Protein AF-A0A920L1B6-F1 (afdb_monomer_lite)

Sequence (126 aa):
MEFVWGRYSGLFYSAVGVLLFIAVGVLFGSFWFFFAIGLFLLFLIGLTDYFQKKRAVLGNFPLMGRFRFIFEAIRPELRQYFWEADSDELPYSRNQRAMVYQRSKQILAARLLVQMKINIWKILAG

Foldseek 3Di:
DQQCPAQCNLLVVLVVQLVVLVVCCVVPHPPSVVVSVVSVVLNVQLVVLCVDPPDPQCVRRRPVSVVVVV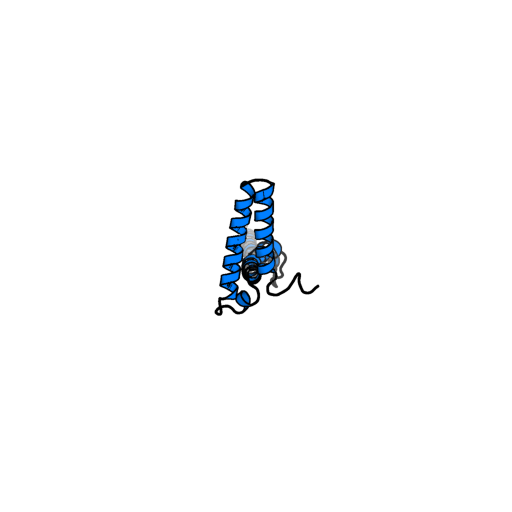CVVVVVVCCVPPVVPQDPDPVDHPVRVVVVVVVVVCPVVVVVVVVVVVVVCVVVVD

pLDDT: mean 77.6, std 11.09, range [50.88, 93.38]

Structure (mmCIF, N/CA/C/O backbone):
data_AF-A0A920L1B6-F1
#
_entry.id   AF-A0A920L1B6-F1
#
loop_
_atom_site.group_PDB
_atom_site.id
_atom_site.type_symbol
_atom_site.label_atom_id
_atom_site.label_alt_id
_atom_site.label_comp_id
_atom_site.label_asym_id
_atom_site.label_entity_id
_atom_site.label_seq_id
_atom_site.pdbx_PDB_ins_code
_atom_site.Cartn_x
_atom_site.Cartn_y
_atom_site.Cartn_z
_atom_site.occupancy
_atom_site.B_iso_or_equiv
_atom_site.auth_seq_id
_atom_site.auth_comp_id
_atom_site.auth_asym_id
_atom_site.auth_atom_id
_atom_site.pdbx_PDB_model_num
ATOM 1 N N . MET A 1 1 ? -18.105 -5.166 -16.611 1.00 50.88 1 MET A N 1
ATOM 2 C CA . MET A 1 1 ? -17.309 -4.209 -15.807 1.00 50.88 1 MET A CA 1
ATOM 3 C C . MET A 1 1 ? -16.888 -4.774 -14.435 1.00 50.88 1 MET A C 1
ATOM 5 O O . MET A 1 1 ? -16.360 -4.030 -13.626 1.00 50.88 1 MET A O 1
ATOM 9 N N . GLU A 1 2 ? -17.022 -6.085 -14.182 1.00 57.84 2 GLU A N 1
ATOM 10 C CA . GLU A 1 2 ? -16.641 -6.747 -12.911 1.00 57.84 2 GLU A CA 1
ATOM 11 C C . GLU A 1 2 ? -15.121 -6.971 -12.757 1.00 57.84 2 GLU A C 1
ATOM 13 O O . GLU A 1 2 ? -14.610 -7.174 -11.660 1.00 57.84 2 GLU A O 1
ATOM 18 N N . PHE A 1 3 ? -14.378 -6.944 -13.870 1.00 56.75 3 PHE A N 1
ATOM 19 C CA . PHE A 1 3 ? -12.954 -7.294 -13.894 1.00 56.75 3 PHE A CA 1
ATOM 20 C C . PHE A 1 3 ? -12.072 -6.260 -13.180 1.00 56.75 3 PHE A C 1
ATOM 22 O O . PHE A 1 3 ? -11.078 -6.614 -12.551 1.00 56.75 3 PHE A O 1
ATOM 29 N N . VAL A 1 4 ? -12.468 -4.983 -13.232 1.00 61.97 4 VAL A N 1
ATOM 30 C CA . VAL A 1 4 ? -11.661 -3.870 -12.712 1.00 61.97 4 VAL A CA 1
ATOM 31 C C . VAL A 1 4 ? -11.647 -3.842 -11.177 1.00 61.97 4 VAL A C 1
ATOM 33 O O . VAL A 1 4 ? -10.641 -3.461 -10.581 1.00 61.97 4 VAL A O 1
ATOM 36 N N . TRP A 1 5 ? -12.734 -4.303 -10.549 1.00 60.41 5 TRP A N 1
ATOM 37 C CA . TRP A 1 5 ? -12.980 -4.255 -9.102 1.00 60.41 5 TRP A CA 1
ATOM 38 C C . TRP A 1 5 ? -13.265 -5.642 -8.496 1.00 60.41 5 TRP A C 1
ATOM 40 O O . TRP A 1 5 ? -13.984 -5.778 -7.509 1.00 60.41 5 TRP A O 1
ATOM 50 N N . GLY A 1 6 ? -12.699 -6.702 -9.077 1.00 70.88 6 GLY A N 1
ATOM 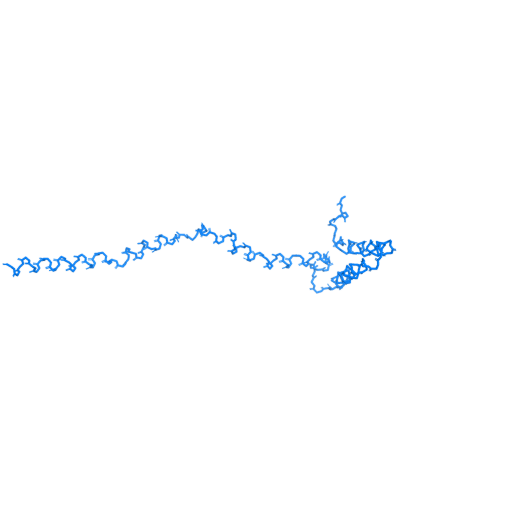51 C CA . GLY A 1 6 ? -12.809 -8.055 -8.529 1.00 70.88 6 GLY A CA 1
ATOM 52 C C . GLY A 1 6 ? -11.970 -8.269 -7.259 1.00 70.88 6 GLY A C 1
ATOM 53 O O . GLY A 1 6 ? -10.971 -7.585 -7.031 1.00 70.88 6 GLY A O 1
ATOM 54 N N . ARG A 1 7 ? -12.318 -9.290 -6.460 1.00 70.94 7 ARG A N 1
ATOM 55 C CA . ARG A 1 7 ? -11.576 -9.745 -5.254 1.00 70.94 7 ARG A CA 1
ATOM 56 C C . ARG A 1 7 ? -10.068 -9.905 -5.486 1.00 70.94 7 ARG A C 1
ATOM 58 O O . ARG A 1 7 ? -9.267 -9.566 -4.623 1.00 70.94 7 ARG A O 1
ATOM 65 N N . TYR A 1 8 ? -9.692 -10.379 -6.674 1.00 77.81 8 TYR A N 1
ATOM 66 C CA . TYR A 1 8 ? -8.306 -10.658 -7.072 1.00 77.81 8 TYR A CA 1
ATOM 67 C C . TYR A 1 8 ? -7.673 -9.558 -7.931 1.00 77.81 8 TYR A C 1
ATOM 69 O O . TYR A 1 8 ? -6.574 -9.742 -8.449 1.00 77.81 8 TYR A O 1
ATOM 77 N N . SER A 1 9 ? -8.342 -8.413 -8.080 1.00 81.25 9 SER A N 1
ATOM 78 C CA . SER A 1 9 ? -7.887 -7.322 -8.948 1.00 81.25 9 SER A CA 1
ATOM 79 C C . SER A 1 9 ? -6.493 -6.813 -8.556 1.00 81.25 9 SER A C 1
ATOM 81 O O . SER A 1 9 ? -5.635 -6.677 -9.418 1.00 81.25 9 SER A O 1
ATOM 83 N N . GLY A 1 10 ? -6.202 -6.644 -7.259 1.00 80.19 10 GLY A N 1
ATOM 84 C CA . GLY A 1 10 ? -4.880 -6.207 -6.777 1.00 80.19 10 GLY A CA 1
ATOM 85 C C . GLY A 1 10 ? -3.728 -7.166 -7.119 1.00 80.19 10 GLY A C 1
ATOM 86 O O . GLY A 1 10 ? -2.640 -6.730 -7.502 1.00 80.19 10 GLY A O 1
ATOM 87 N N . LEU A 1 11 ? -3.969 -8.477 -7.043 1.00 83.75 11 LEU A N 1
ATOM 88 C CA . LEU A 1 11 ? -3.006 -9.491 -7.487 1.00 83.75 11 LEU A CA 1
ATOM 89 C C . LEU A 1 11 ? -2.822 -9.476 -9.004 1.00 83.75 11 LEU A C 1
ATOM 91 O O . LEU A 1 11 ? -1.701 -9.570 -9.496 1.00 83.75 11 LEU A O 1
ATOM 95 N N . PHE A 1 12 ? -3.917 -9.316 -9.743 1.00 85.19 12 PHE A N 1
ATOM 96 C CA . PHE A 1 12 ? -3.873 -9.243 -11.195 1.00 85.19 12 PHE A CA 1
ATOM 97 C C . PHE A 1 12 ? -3.083 -8.015 -11.674 1.00 85.19 12 PHE A C 1
ATOM 99 O O . PHE A 1 12 ? -2.175 -8.150 -12.491 1.00 85.19 12 PHE A O 1
ATOM 106 N N . TYR A 1 13 ? -3.347 -6.830 -11.116 1.00 88.19 13 TYR A N 1
ATOM 107 C CA . TYR A 1 13 ? -2.636 -5.602 -11.484 1.00 88.19 13 TYR A CA 1
ATOM 108 C C . TYR A 1 13 ? -1.154 -5.632 -11.121 1.00 88.19 13 TYR A C 1
ATOM 110 O O . TYR A 1 13 ? -0.338 -5.143 -11.897 1.00 88.19 13 TYR A O 1
ATOM 118 N N . SER A 1 14 ? -0.785 -6.215 -9.976 1.00 87.75 14 SER A N 1
ATOM 119 C CA . SER A 1 14 ? 0.633 -6.352 -9.618 1.00 87.75 14 SER A CA 1
ATOM 120 C C . SER A 1 14 ? 1.366 -7.307 -10.565 1.00 87.75 14 SER A C 1
ATOM 122 O O . SER A 1 14 ? 2.447 -6.959 -11.031 1.00 87.75 14 SER A O 1
ATOM 124 N N . ALA A 1 15 ? 0.763 -8.438 -10.951 1.00 88.50 15 ALA A N 1
ATOM 125 C CA . ALA A 1 15 ? 1.338 -9.345 -11.950 1.00 88.50 15 ALA A CA 1
ATOM 126 C C . ALA A 1 15 ? 1.501 -8.683 -13.330 1.00 88.50 15 ALA A C 1
ATOM 128 O O . ALA A 1 15 ? 2.567 -8.762 -13.941 1.00 88.50 15 ALA A O 1
ATOM 129 N N . VAL A 1 16 ? 0.463 -7.986 -13.807 1.00 91.56 16 VAL A N 1
ATOM 130 C CA . VAL A 1 16 ? 0.505 -7.245 -15.078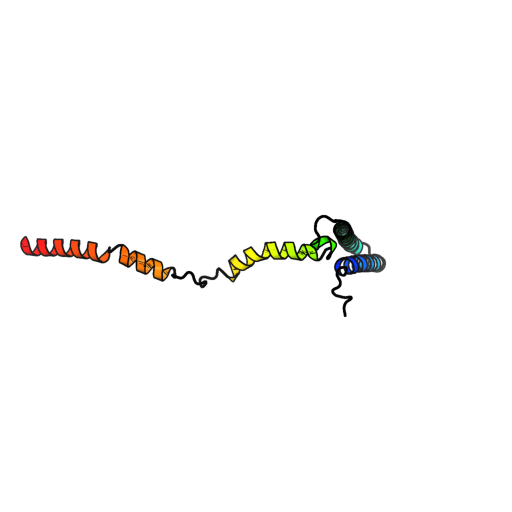 1.00 91.56 16 VAL A CA 1
ATOM 131 C C . VAL A 1 16 ? 1.551 -6.131 -15.029 1.00 91.56 16 VAL A C 1
ATOM 133 O O . VAL A 1 16 ? 2.305 -5.958 -15.983 1.00 91.56 16 VAL A O 1
ATOM 136 N N . GLY A 1 17 ? 1.643 -5.414 -13.907 1.00 91.69 17 GLY A N 1
ATOM 137 C CA . GLY A 1 17 ? 2.652 -4.384 -13.685 1.00 91.69 17 GLY A CA 1
ATOM 138 C C . GLY A 1 17 ? 4.073 -4.938 -13.775 1.00 91.69 17 GLY A C 1
ATOM 139 O O . GLY A 1 17 ? 4.892 -4.374 -14.492 1.00 91.69 17 GLY A O 1
ATOM 140 N N . VAL A 1 18 ? 4.361 -6.074 -13.130 1.00 92.50 18 VAL A N 1
ATOM 141 C CA . VAL A 1 18 ? 5.675 -6.737 -13.233 1.00 92.50 18 VAL A CA 1
ATOM 142 C C . VAL A 1 18 ? 6.025 -7.041 -14.690 1.00 92.50 18 VAL A C 1
ATOM 144 O O . VAL A 1 18 ? 7.111 -6.680 -15.139 1.00 92.50 18 VAL A O 1
ATOM 147 N N . LEU A 1 19 ? 5.105 -7.646 -15.446 1.00 92.56 19 LEU A N 1
ATOM 148 C CA . LEU A 1 19 ? 5.330 -7.969 -16.859 1.00 92.56 19 LEU A CA 1
ATOM 149 C C . LEU A 1 19 ? 5.574 -6.714 -17.708 1.00 92.56 19 LEU A C 1
ATOM 151 O O . LEU A 1 19 ? 6.482 -6.703 -18.538 1.00 92.56 19 LEU A O 1
ATOM 155 N N . LEU A 1 20 ? 4.812 -5.645 -17.464 1.00 93.38 20 LEU A N 1
ATOM 156 C CA . LEU A 1 20 ? 4.989 -4.358 -18.137 1.00 93.38 20 LEU A CA 1
ATOM 157 C C . LEU A 1 20 ? 6.364 -3.751 -17.854 1.00 93.38 20 LEU A C 1
ATOM 159 O O . LEU A 1 20 ? 7.065 -3.377 -18.788 1.00 93.38 20 LEU A O 1
ATOM 163 N N . PHE A 1 21 ? 6.780 -3.677 -16.589 1.00 92.00 21 PHE A N 1
ATOM 164 C CA . PHE A 1 21 ? 8.070 -3.085 -16.227 1.00 92.00 21 PHE A CA 1
ATOM 165 C C . PHE A 1 21 ? 9.263 -3.932 -16.680 1.00 92.00 21 PHE A C 1
ATOM 167 O O . PHE A 1 21 ? 10.301 -3.370 -17.020 1.00 92.00 21 PHE A O 1
ATOM 174 N N . ILE A 1 22 ? 9.115 -5.258 -16.759 1.00 91.50 22 ILE A N 1
ATOM 175 C CA . ILE A 1 22 ? 10.112 -6.131 -17.392 1.00 91.50 22 ILE A CA 1
ATOM 176 C C . ILE A 1 22 ? 10.216 -5.815 -18.887 1.00 91.50 22 ILE A C 1
ATOM 178 O O . ILE A 1 22 ? 11.320 -5.597 -19.379 1.00 91.50 22 ILE A O 1
ATOM 182 N N . ALA A 1 23 ? 9.091 -5.736 -19.604 1.00 91.94 23 ALA A N 1
ATOM 183 C CA . ALA A 1 23 ? 9.086 -5.412 -21.031 1.00 91.94 23 ALA A CA 1
ATOM 184 C C . ALA A 1 23 ? 9.698 -4.027 -21.304 1.00 91.94 23 ALA A C 1
ATOM 186 O O . ALA A 1 23 ? 10.532 -3.877 -22.194 1.00 91.94 23 ALA A O 1
ATOM 187 N N . VAL A 1 24 ? 9.351 -3.026 -20.490 1.00 92.38 24 VAL A N 1
ATOM 188 C CA . VAL A 1 24 ? 9.939 -1.681 -20.564 1.00 92.38 24 VAL A CA 1
ATOM 189 C C . VAL A 1 24 ? 11.434 -1.715 -20.239 1.00 92.38 24 VAL A C 1
ATOM 191 O O . VAL A 1 24 ? 12.207 -1.065 -20.932 1.00 92.38 24 VAL A O 1
ATOM 194 N N . GLY A 1 25 ? 11.876 -2.497 -19.252 1.00 91.25 25 GLY A N 1
ATOM 195 C CA . GLY A 1 25 ? 13.300 -2.642 -18.930 1.00 91.25 25 GLY A CA 1
ATOM 196 C C . GLY A 1 25 ? 14.123 -3.261 -20.056 1.00 91.25 25 GLY A C 1
ATOM 197 O O . GLY A 1 25 ? 15.243 -2.821 -20.312 1.00 91.25 25 GLY A O 1
ATOM 198 N N . VAL A 1 26 ? 13.548 -4.218 -20.789 1.00 92.06 26 VAL A N 1
ATOM 199 C CA . VAL A 1 26 ? 14.184 -4.798 -21.982 1.00 92.06 26 VAL A CA 1
ATOM 200 C C . VAL A 1 26 ? 14.324 -3.761 -23.105 1.00 92.06 26 VAL A C 1
ATOM 202 O O . VAL A 1 26 ? 15.328 -3.767 -23.810 1.00 92.06 26 VAL A O 1
ATOM 205 N N . LEU A 1 27 ? 13.352 -2.855 -23.261 1.00 91.56 27 LEU A N 1
ATOM 206 C CA . LEU A 1 27 ? 13.322 -1.874 -24.355 1.00 91.56 27 LEU A CA 1
ATOM 207 C C . LEU A 1 27 ? 14.069 -0.562 -24.051 1.00 91.56 27 LEU A C 1
ATOM 209 O O . LEU A 1 27 ? 14.672 0.019 -24.948 1.00 91.56 27 LEU A O 1
ATOM 213 N N . PHE A 1 28 ? 14.026 -0.082 -22.806 1.00 89.12 28 PHE A N 1
ATOM 214 C CA . PHE A 1 28 ? 14.491 1.254 -22.399 1.00 89.12 28 PHE A CA 1
ATOM 215 C C . PHE A 1 28 ? 15.661 1.225 -21.401 1.00 89.12 28 PHE A C 1
ATOM 217 O O . PHE A 1 28 ? 16.140 2.280 -20.984 1.00 89.12 28 PHE A O 1
ATOM 224 N N . GLY A 1 29 ? 16.140 0.036 -21.020 1.00 88.06 29 GLY A N 1
ATOM 225 C CA . GLY A 1 29 ? 17.345 -0.148 -20.212 1.00 88.06 29 GLY A CA 1
ATOM 226 C C . GLY A 1 29 ? 17.102 -0.589 -18.766 1.00 88.06 29 GLY A C 1
ATOM 227 O O . GLY A 1 29 ? 15.987 -0.599 -18.245 1.00 88.06 29 GLY A O 1
ATOM 228 N N . SER A 1 30 ? 18.202 -0.941 -18.091 1.00 88.06 30 SER A N 1
ATOM 229 C CA . SER A 1 30 ? 18.184 -1.713 -16.838 1.00 88.06 30 SER A CA 1
ATOM 230 C C . SER A 1 30 ? 17.526 -1.008 -15.635 1.00 88.06 30 SER A C 1
ATOM 232 O O . SER A 1 30 ? 17.111 -1.650 -14.673 1.00 88.06 30 SER A O 1
ATOM 234 N N . PHE A 1 31 ? 17.367 0.317 -15.687 1.00 90.12 31 PHE A N 1
ATOM 235 C CA . PHE A 1 31 ? 16.778 1.105 -14.599 1.00 90.12 31 PHE A CA 1
ATOM 236 C C . PHE A 1 31 ? 15.346 0.671 -14.235 1.00 90.12 31 PHE A C 1
ATOM 238 O O . PHE A 1 31 ? 14.957 0.687 -13.068 1.00 90.12 31 PHE A O 1
ATOM 245 N N . TRP A 1 32 ? 14.556 0.221 -15.209 1.00 87.81 32 TRP A N 1
ATOM 246 C CA . TRP A 1 32 ? 13.157 -0.147 -14.976 1.00 87.81 32 TRP A CA 1
ATOM 247 C C . TRP A 1 32 ? 12.987 -1.472 -14.218 1.00 87.81 32 TRP A C 1
ATOM 249 O O . TRP A 1 32 ? 11.932 -1.704 -13.622 1.00 87.81 32 TRP A O 1
ATOM 259 N N . PHE A 1 33 ? 14.031 -2.310 -14.148 1.00 88.19 33 PHE A N 1
ATOM 260 C CA . PHE A 1 33 ? 13.985 -3.555 -13.375 1.00 88.19 33 PHE A CA 1
ATOM 261 C C . PHE A 1 33 ? 13.838 -3.314 -11.870 1.00 88.19 33 PHE A C 1
ATOM 263 O O . PHE A 1 33 ? 13.245 -4.148 -11.188 1.00 88.19 33 PHE A O 1
ATOM 270 N N . PHE A 1 34 ? 14.286 -2.167 -11.346 1.00 91.19 34 PHE A N 1
ATOM 271 C CA . PHE A 1 34 ? 14.061 -1.814 -9.941 1.00 91.19 34 PHE A CA 1
ATOM 272 C C . PHE A 1 34 ? 12.563 -1.737 -9.607 1.00 91.19 34 PHE A C 1
ATOM 274 O O . PHE A 1 34 ? 12.123 -2.284 -8.593 1.00 91.19 34 PHE A O 1
ATOM 281 N N . PHE A 1 35 ? 11.759 -1.136 -10.490 1.00 90.31 35 PHE A N 1
ATOM 282 C CA . PHE A 1 35 ? 10.303 -1.079 -10.327 1.00 90.31 35 PHE A CA 1
ATOM 283 C C . PHE A 1 35 ? 9.648 -2.451 -10.510 1.00 90.31 35 PHE A C 1
ATOM 285 O O . PHE A 1 35 ? 8.737 -2.797 -9.755 1.00 90.31 35 PHE A O 1
ATOM 292 N N . ALA A 1 36 ? 10.147 -3.264 -11.449 1.00 90.94 36 ALA A N 1
ATOM 293 C CA . ALA A 1 36 ? 9.681 -4.638 -11.626 1.00 90.94 36 ALA A CA 1
ATOM 294 C C . ALA A 1 36 ? 9.901 -5.485 -10.361 1.00 90.94 36 ALA A C 1
ATOM 296 O O . ALA A 1 36 ? 8.988 -6.183 -9.924 1.00 90.94 36 ALA A O 1
ATOM 297 N N . ILE A 1 37 ? 11.076 -5.376 -9.730 1.00 91.69 37 ILE A N 1
ATOM 298 C CA . ILE A 1 37 ? 11.402 -6.062 -8.472 1.00 91.69 37 ILE A CA 1
ATOM 299 C C . ILE A 1 37 ? 10.464 -5.611 -7.349 1.00 91.69 37 ILE A C 1
ATOM 301 O O . ILE A 1 37 ? 9.902 -6.454 -6.649 1.00 91.69 37 ILE A O 1
ATOM 305 N N . GLY A 1 38 ? 10.246 -4.301 -7.196 1.00 92.50 38 GLY A N 1
ATOM 306 C CA . GLY A 1 38 ? 9.340 -3.764 -6.176 1.00 92.50 38 GLY A CA 1
ATOM 307 C C . GLY A 1 38 ? 7.905 -4.282 -6.319 1.00 92.50 38 GLY A C 1
ATOM 308 O O . GLY A 1 38 ? 7.295 -4.721 -5.342 1.00 92.50 38 GLY A O 1
ATOM 309 N N . LEU A 1 39 ? 7.377 -4.305 -7.545 1.00 90.69 39 LEU A N 1
ATOM 310 C CA . LEU A 1 39 ? 6.048 -4.858 -7.818 1.00 90.69 39 LEU A CA 1
ATOM 311 C C . LEU A 1 39 ? 5.992 -6.376 -7.638 1.00 90.69 39 LEU A C 1
ATOM 313 O O . LEU A 1 39 ? 4.979 -6.895 -7.173 1.00 90.69 39 LEU A O 1
ATOM 317 N N . PHE A 1 40 ? 7.077 -7.084 -7.949 1.00 91.38 40 PHE A N 1
ATOM 318 C CA . PHE A 1 40 ? 7.169 -8.527 -7.755 1.00 91.38 40 PHE A CA 1
ATOM 319 C C . PHE A 1 40 ? 7.131 -8.901 -6.270 1.00 91.38 40 PHE A C 1
ATOM 321 O O . PHE A 1 40 ? 6.396 -9.804 -5.876 1.00 91.38 40 PHE A O 1
ATOM 328 N N . LEU A 1 41 ? 7.838 -8.153 -5.420 1.00 92.19 41 LEU A N 1
ATOM 329 C CA . LEU A 1 41 ? 7.741 -8.280 -3.963 1.00 92.19 41 LEU A CA 1
ATOM 330 C C . LEU A 1 41 ? 6.305 -8.052 -3.471 1.00 92.19 41 LEU A C 1
ATOM 332 O O . LEU A 1 41 ? 5.801 -8.830 -2.660 1.00 92.19 41 LEU A O 1
ATOM 336 N N . LEU A 1 42 ? 5.618 -7.030 -3.992 1.00 89.00 42 LEU A N 1
ATOM 337 C CA . LEU A 1 42 ? 4.209 -6.784 -3.672 1.00 89.00 42 LEU A CA 1
ATOM 338 C C . LEU A 1 42 ? 3.311 -7.957 -4.087 1.00 89.00 42 LEU A C 1
ATOM 340 O O . LEU A 1 42 ? 2.441 -8.372 -3.322 1.00 89.00 42 LEU A O 1
ATOM 344 N N . PHE A 1 43 ? 3.536 -8.504 -5.282 1.00 88.94 43 PHE A N 1
ATOM 345 C CA . PHE A 1 43 ? 2.807 -9.663 -5.782 1.00 88.94 43 PHE A CA 1
ATOM 346 C C . PHE A 1 43 ? 2.991 -10.877 -4.861 1.00 88.94 43 PHE A C 1
ATOM 348 O O . PHE A 1 43 ? 2.006 -11.514 -4.489 1.00 88.94 43 PHE A O 1
ATOM 355 N N . LEU A 1 44 ? 4.221 -11.147 -4.408 1.00 89.81 44 LEU A N 1
ATOM 356 C CA . LEU A 1 44 ? 4.504 -12.216 -3.445 1.00 89.81 44 LEU A CA 1
ATOM 357 C C . LEU A 1 44 ? 3.766 -12.006 -2.120 1.00 89.81 44 LEU A C 1
ATOM 359 O O . LEU A 1 44 ? 3.161 -12.946 -1.608 1.00 89.81 44 LEU A O 1
ATOM 363 N N . ILE A 1 45 ? 3.755 -10.781 -1.587 1.00 88.12 45 ILE A N 1
ATOM 364 C CA . ILE A 1 45 ? 2.999 -10.454 -0.368 1.00 88.12 45 ILE A CA 1
ATOM 365 C C . ILE A 1 45 ? 1.508 -10.736 -0.575 1.00 88.12 45 ILE A C 1
ATOM 367 O O . ILE A 1 45 ? 0.891 -11.411 0.248 1.00 88.12 45 ILE A O 1
ATOM 371 N N . GLY A 1 46 ? 0.933 -10.291 -1.693 1.00 86.12 46 GLY A N 1
ATOM 372 C CA . GLY A 1 46 ? -0.461 -10.586 -2.020 1.00 86.12 46 GLY A CA 1
ATOM 373 C C . GLY A 1 46 ? -0.736 -12.089 -2.130 1.00 86.12 46 GLY A C 1
ATOM 374 O O . GLY A 1 46 ? -1.795 -12.555 -1.713 1.00 86.12 46 GLY A O 1
ATOM 375 N N . LEU A 1 47 ? 0.222 -12.858 -2.653 1.00 85.38 47 LEU A N 1
ATOM 376 C CA . LEU A 1 47 ? 0.120 -14.309 -2.764 1.00 85.38 47 LEU A CA 1
ATOM 377 C C . LEU A 1 47 ? 0.113 -14.957 -1.374 1.00 85.38 47 LEU A C 1
ATOM 379 O O . LEU A 1 47 ? -0.718 -15.818 -1.088 1.00 85.38 47 LEU A O 1
ATOM 383 N N . THR A 1 48 ? 0.986 -14.497 -0.474 1.00 84.81 48 THR A N 1
ATOM 384 C CA . THR A 1 48 ? 0.992 -14.961 0.920 1.00 84.81 48 THR A CA 1
ATOM 385 C C . THR A 1 48 ? -0.291 -14.587 1.662 1.00 84.81 48 THR A C 1
ATOM 387 O O . THR A 1 48 ? -0.807 -15.410 2.418 1.00 84.81 48 THR A O 1
ATOM 390 N N . ASP A 1 49 ? -0.854 -13.403 1.401 1.00 83.44 49 ASP A N 1
ATOM 391 C CA . ASP A 1 49 ? -2.133 -12.960 1.969 1.00 83.44 49 ASP A CA 1
ATOM 392 C C . ASP A 1 49 ? -3.294 -13.843 1.487 1.00 83.44 49 ASP A C 1
ATOM 394 O O . ASP A 1 49 ? -4.180 -14.175 2.274 1.00 83.44 49 ASP A O 1
ATOM 398 N N . TYR A 1 50 ? -3.263 -14.284 0.225 1.00 81.00 50 TYR A N 1
ATOM 399 C CA . TYR A 1 50 ? -4.251 -15.207 -0.339 1.00 81.00 50 TYR A CA 1
ATOM 400 C C . TYR A 1 50 ? -4.213 -16.590 0.332 1.00 81.00 50 TYR A C 1
ATOM 402 O O . TYR A 1 50 ? -5.256 -17.155 0.661 1.00 81.00 50 TYR A O 1
ATOM 410 N N . PHE A 1 51 ? -3.017 -17.130 0.591 1.00 82.75 51 PHE A N 1
ATOM 411 C CA . PHE A 1 51 ? -2.866 -18.418 1.279 1.00 82.75 51 PHE A CA 1
ATOM 412 C C . PHE A 1 51 ? -3.113 -18.336 2.794 1.00 82.75 51 PHE A C 1
ATOM 414 O O . PHE A 1 51 ? -3.354 -19.358 3.449 1.00 82.75 51 PHE A O 1
ATOM 421 N N . GLN A 1 52 ? -3.076 -17.139 3.381 1.00 78.56 52 GLN A N 1
ATOM 422 C CA . GLN A 1 52 ? -3.267 -16.953 4.811 1.00 78.56 52 GLN A CA 1
ATOM 423 C C . GLN A 1 52 ? -4.743 -17.128 5.214 1.00 78.56 52 GLN A C 1
ATOM 425 O O . GLN A 1 52 ? -5.568 -16.231 5.081 1.00 78.56 52 GLN A O 1
ATOM 430 N N . LYS A 1 53 ? -5.072 -18.252 5.862 1.00 74.25 53 LYS A N 1
ATOM 431 C CA . LYS A 1 53 ? -6.434 -18.525 6.374 1.00 74.25 53 LYS A CA 1
ATOM 432 C C . LYS A 1 53 ? -6.810 -17.788 7.671 1.00 74.25 53 LYS A C 1
ATOM 434 O O . LYS A 1 53 ? -7.949 -17.872 8.114 1.00 74.25 53 LYS A O 1
ATOM 439 N N . LYS A 1 54 ? -5.870 -17.077 8.308 1.00 78.56 54 LYS A N 1
ATOM 440 C CA . LYS A 1 54 ? -6.073 -16.457 9.637 1.00 78.56 54 LYS A CA 1
ATOM 441 C C . LYS A 1 54 ? -6.944 -15.196 9.613 1.00 78.56 54 LYS A C 1
ATOM 443 O O . LYS A 1 54 ? -7.615 -14.910 10.597 1.00 78.56 54 LYS A O 1
ATOM 448 N N . ARG A 1 55 ? -6.914 -14.414 8.529 1.00 78.31 55 ARG A N 1
ATOM 449 C CA . ARG A 1 55 ? -7.660 -13.150 8.402 1.00 78.31 55 ARG A CA 1
ATOM 450 C C . ARG A 1 55 ? -8.537 -13.205 7.158 1.00 78.31 55 ARG A C 1
ATOM 452 O O . ARG A 1 55 ? -8.062 -12.946 6.057 1.00 78.31 55 ARG A O 1
ATOM 459 N N . ALA A 1 56 ? -9.826 -13.486 7.354 1.00 74.31 56 ALA A N 1
ATOM 460 C CA . ALA A 1 56 ? -10.800 -13.635 6.271 1.00 74.31 56 ALA A CA 1
ATOM 461 C C . ALA A 1 56 ? -10.819 -12.434 5.307 1.00 74.31 56 ALA A C 1
ATOM 463 O O . ALA A 1 56 ? -10.951 -12.622 4.106 1.00 74.31 56 ALA A O 1
ATOM 464 N N . VAL A 1 57 ? -10.612 -11.210 5.806 1.00 76.94 57 VAL A N 1
ATOM 465 C CA . VAL A 1 57 ? -10.581 -9.990 4.977 1.00 76.94 57 VAL A CA 1
ATOM 466 C C . VAL A 1 57 ? -9.379 -9.960 4.020 1.00 76.94 57 VAL A C 1
ATOM 468 O O . VAL A 1 57 ? -9.549 -9.603 2.858 1.00 76.94 57 VAL A O 1
ATOM 471 N N . LEU A 1 58 ? -8.184 -10.357 4.478 1.00 76.50 58 LEU A N 1
ATOM 472 C CA . LEU A 1 58 ? -6.964 -10.364 3.654 1.00 76.50 58 LEU A CA 1
ATOM 473 C C . LEU A 1 58 ? -6.971 -11.505 2.634 1.00 76.50 58 LEU A C 1
ATOM 475 O O . LEU A 1 58 ? -6.579 -11.292 1.493 1.00 76.50 58 LEU A O 1
ATOM 479 N N . GLY A 1 59 ? -7.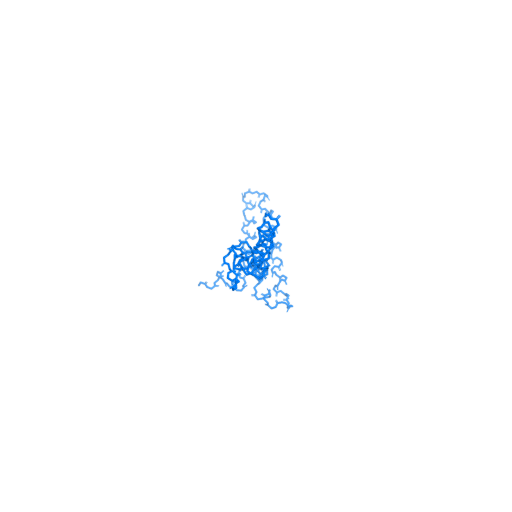494 -12.676 3.012 1.00 71.62 59 GLY A N 1
ATOM 480 C CA . GLY A 1 59 ? -7.660 -13.793 2.076 1.00 71.62 59 GLY A CA 1
ATOM 481 C C . GLY A 1 59 ? -8.685 -13.496 0.978 1.00 71.62 59 GLY A C 1
ATOM 482 O O . GLY A 1 59 ? -8.571 -13.997 -0.139 1.00 71.62 59 GLY A O 1
ATOM 483 N N . ASN A 1 60 ? -9.675 -12.646 1.273 1.00 76.94 60 ASN A N 1
ATOM 484 C CA . ASN A 1 60 ? -10.713 -12.290 0.315 1.00 76.94 60 ASN A CA 1
ATOM 485 C C . ASN A 1 60 ? -10.346 -11.148 -0.631 1.00 76.94 60 ASN A C 1
ATOM 487 O O . ASN A 1 60 ? -10.875 -11.083 -1.737 1.00 76.94 60 ASN A O 1
ATOM 491 N N . PHE A 1 61 ? -9.481 -10.249 -0.167 1.00 78.69 61 PHE A N 1
ATOM 492 C CA . PHE A 1 61 ? -9.005 -9.078 -0.892 1.00 78.69 61 PHE A CA 1
ATOM 493 C C . PHE A 1 61 ? -7.492 -8.943 -0.672 1.00 78.69 61 PHE A C 1
ATOM 495 O O . PHE A 1 61 ? -7.056 -8.076 0.096 1.00 78.69 61 PHE A O 1
ATOM 502 N N . PRO A 1 62 ? -6.676 -9.807 -1.304 1.00 76.62 62 PRO A N 1
ATOM 503 C CA . PRO A 1 62 ? -5.223 -9.725 -1.202 1.00 76.62 62 PRO A CA 1
ATOM 504 C C . PRO A 1 62 ? -4.745 -8.352 -1.684 1.00 76.62 62 PRO A C 1
ATOM 506 O O . PRO A 1 62 ? -5.263 -7.819 -2.668 1.00 76.62 62 PRO A O 1
ATOM 509 N N . LEU A 1 63 ? -3.786 -7.757 -0.963 1.00 77.44 63 LEU A N 1
ATOM 510 C CA . LEU A 1 63 ? -3.318 -6.365 -1.099 1.00 77.44 63 LEU A CA 1
ATOM 511 C C . LEU A 1 63 ? -4.371 -5.296 -0.764 1.00 77.44 63 LEU A C 1
ATOM 513 O O . LEU A 1 63 ? -4.103 -4.424 0.061 1.00 77.44 63 LEU A O 1
ATOM 517 N N . MET A 1 64 ? -5.581 -5.371 -1.327 1.00 78.88 64 MET A N 1
ATOM 518 C CA . MET A 1 64 ? -6.614 -4.355 -1.101 1.00 78.88 64 MET A CA 1
ATOM 519 C C . MET A 1 64 ? -7.100 -4.293 0.352 1.00 78.88 64 MET A C 1
ATOM 521 O O . MET A 1 64 ? -7.352 -3.213 0.886 1.00 78.88 64 MET A O 1
ATOM 525 N N . GLY A 1 65 ? -7.165 -5.435 1.037 1.00 76.25 65 GLY A N 1
ATOM 526 C CA . GLY A 1 65 ? -7.544 -5.509 2.446 1.00 76.25 65 GLY A CA 1
ATOM 527 C C . GLY A 1 65 ? -6.588 -4.755 3.375 1.00 76.25 65 GLY A C 1
ATOM 528 O O . GLY A 1 65 ? -6.995 -4.356 4.465 1.00 76.25 65 GLY A O 1
ATOM 529 N N . ARG A 1 66 ? -5.341 -4.497 2.949 1.00 81.31 66 ARG A N 1
ATOM 530 C CA . ARG A 1 66 ? -4.364 -3.707 3.717 1.00 81.31 66 ARG A CA 1
ATOM 531 C C . ARG A 1 66 ? -4.722 -2.223 3.754 1.00 81.31 66 ARG A C 1
ATOM 533 O O . ARG A 1 66 ? -4.527 -1.595 4.792 1.00 81.31 66 ARG A O 1
ATOM 540 N N . PHE A 1 67 ? -5.327 -1.690 2.691 1.00 81.56 67 PHE A N 1
ATOM 541 C CA . PHE A 1 67 ? -5.782 -0.296 2.666 1.00 81.56 67 PHE A CA 1
ATOM 542 C C . PHE A 1 67 ? -6.834 -0.013 3.729 1.00 81.56 67 PHE A C 1
ATOM 544 O O . PHE A 1 67 ? -6.810 1.056 4.324 1.00 81.56 67 PHE A O 1
ATOM 551 N N . ARG A 1 68 ? -7.702 -0.982 4.049 1.00 82.94 68 ARG A N 1
ATOM 552 C CA . ARG A 1 68 ? -8.664 -0.825 5.146 1.00 82.94 68 ARG A CA 1
ATOM 553 C C . ARG A 1 68 ? -7.964 -0.514 6.469 1.00 82.94 68 ARG A C 1
ATOM 555 O O . ARG A 1 68 ? -8.381 0.400 7.165 1.00 82.94 68 ARG A O 1
ATOM 562 N N . PHE A 1 69 ? -6.897 -1.244 6.793 1.00 81.69 69 PHE A N 1
ATOM 563 C CA . PHE A 1 69 ? -6.136 -1.015 8.024 1.00 81.69 69 PHE A CA 1
ATOM 564 C C . PHE A 1 69 ? -5.404 0.330 8.007 1.00 81.69 69 PHE A C 1
ATOM 566 O O . PHE A 1 69 ? -5.357 1.004 9.030 1.00 81.69 69 PHE A O 1
ATOM 573 N N . ILE A 1 70 ? -4.879 0.737 6.847 1.00 84.62 70 ILE A N 1
ATOM 574 C CA . ILE A 1 70 ? -4.241 2.049 6.674 1.00 84.62 70 ILE A CA 1
ATOM 575 C C . ILE A 1 70 ? -5.264 3.174 6.892 1.00 84.62 70 ILE A C 1
ATOM 577 O O . ILE A 1 70 ? -5.009 4.095 7.661 1.00 84.62 70 ILE A O 1
ATOM 581 N N . PHE A 1 71 ? -6.451 3.083 6.290 1.00 83.94 71 PHE A N 1
ATOM 582 C CA . PHE A 1 71 ? -7.501 4.087 6.470 1.00 83.94 71 PHE A CA 1
ATOM 583 C C . PHE A 1 71 ? -8.057 4.124 7.895 1.00 83.94 71 PHE A C 1
ATOM 585 O O . PHE A 1 71 ? -8.358 5.203 8.399 1.00 83.94 71 PHE A O 1
ATOM 592 N N . GLU A 1 72 ? -8.157 2.975 8.567 1.00 85.56 72 GLU A N 1
ATOM 593 C CA . GLU A 1 72 ? -8.550 2.915 9.979 1.00 85.56 72 GLU A CA 1
ATOM 594 C C . GLU A 1 72 ? -7.552 3.679 10.869 1.00 85.56 72 GLU A C 1
ATOM 596 O O . GLU A 1 72 ? -7.970 4.370 11.795 1.00 85.56 72 GLU A O 1
ATOM 601 N N . ALA A 1 73 ? -6.252 3.610 10.555 1.00 84.12 73 ALA A N 1
ATOM 602 C CA . ALA A 1 73 ? -5.201 4.324 11.282 1.00 84.12 73 ALA A CA 1
ATOM 603 C C . ALA A 1 73 ? -5.192 5.838 11.008 1.00 84.12 73 ALA A C 1
ATOM 605 O O . ALA A 1 73 ? -4.962 6.616 11.925 1.00 84.12 73 ALA A O 1
ATOM 606 N N . ILE A 1 74 ? -5.492 6.263 9.776 1.00 84.62 74 ILE A N 1
ATOM 607 C CA . ILE A 1 74 ? -5.521 7.687 9.386 1.00 84.62 74 ILE A CA 1
ATOM 608 C C . ILE A 1 74 ? -6.778 8.401 9.921 1.00 84.62 74 ILE A C 1
ATOM 610 O O . ILE A 1 74 ? -6.764 9.597 10.215 1.00 84.62 74 ILE A O 1
ATOM 614 N N . ARG A 1 75 ? -7.894 7.675 10.064 1.00 83.69 75 ARG A N 1
ATOM 615 C CA . ARG A 1 75 ? -9.184 8.212 10.526 1.00 83.69 75 ARG A CA 1
ATOM 616 C C . ARG A 1 75 ? -9.122 9.060 11.818 1.00 83.69 75 ARG A C 1
ATOM 618 O O . ARG A 1 75 ? -9.757 10.116 11.817 1.00 83.69 75 ARG A O 1
ATOM 625 N N . PRO A 1 76 ? -8.473 8.639 12.923 1.00 79.00 76 PRO A N 1
ATOM 626 C CA . PRO A 1 76 ? -8.397 9.444 14.147 1.00 79.00 76 PRO A CA 1
ATOM 627 C C . PRO A 1 76 ? -7.630 10.756 13.956 1.00 79.00 76 PRO A C 1
ATOM 629 O O . PRO A 1 76 ? -8.108 11.795 14.399 1.00 79.00 76 PRO A O 1
ATOM 632 N N . GLU A 1 77 ? -6.505 10.730 13.242 1.00 81.25 77 GLU A N 1
ATOM 633 C CA . GLU A 1 77 ? -5.686 11.920 12.981 1.00 81.25 77 GLU A CA 1
ATOM 634 C C . GLU A 1 77 ? -6.469 12.952 12.157 1.00 81.25 77 GLU A C 1
ATOM 636 O O . GLU A 1 77 ? -6.516 14.129 12.502 1.00 81.25 77 GLU A O 1
ATOM 641 N N . LEU A 1 78 ? -7.184 12.509 11.115 1.00 79.69 78 LEU A N 1
ATOM 642 C CA . LEU A 1 78 ? -8.035 13.401 10.320 1.00 79.69 78 LEU A CA 1
ATOM 643 C C . LEU A 1 78 ? -9.152 14.041 11.150 1.00 79.69 78 LEU A C 1
ATOM 645 O O . LEU A 1 78 ? -9.439 15.224 10.976 1.00 79.69 78 LEU A O 1
ATOM 649 N N . ARG A 1 79 ? -9.782 13.289 12.060 1.00 76.94 79 ARG A N 1
ATOM 650 C CA . ARG A 1 79 ? -10.818 13.846 12.942 1.00 76.94 79 ARG A CA 1
ATOM 651 C C . ARG A 1 79 ? -10.245 14.932 13.849 1.00 76.94 79 ARG A C 1
ATOM 653 O O . ARG A 1 79 ? -10.869 15.972 14.019 1.00 76.94 79 ARG A O 1
ATOM 660 N N . GLN A 1 80 ? -9.045 14.712 14.362 1.00 76.31 80 GLN A N 1
ATOM 661 C CA . GLN A 1 80 ? -8.390 15.648 15.261 1.00 76.31 80 GLN A CA 1
ATOM 662 C C . GLN A 1 80 ? -7.989 16.972 14.586 1.00 76.31 80 GLN A C 1
ATOM 664 O O . GLN A 1 80 ? -8.006 18.021 15.220 1.00 76.31 80 GLN A O 1
ATOM 669 N N . TYR A 1 81 ? -7.650 16.967 13.294 1.00 72.62 81 TYR A N 1
ATOM 670 C CA . TYR A 1 81 ? -7.256 18.200 12.594 1.00 72.62 81 TYR A CA 1
ATOM 671 C C . TYR A 1 81 ? -8.409 18.914 11.883 1.00 72.62 81 TYR A C 1
ATOM 673 O O . TYR A 1 81 ? -8.417 20.141 11.826 1.00 72.62 81 TYR A O 1
ATOM 681 N N . PHE A 1 82 ? -9.369 18.169 11.328 1.00 69.44 82 PHE A N 1
ATOM 682 C CA . PHE A 1 82 ? -10.473 18.752 10.556 1.00 69.44 82 PHE A CA 1
ATOM 683 C C . PHE A 1 82 ? -11.742 18.980 11.380 1.00 69.44 82 PHE A C 1
ATOM 685 O O . PHE A 1 82 ? -12.498 19.895 11.066 1.00 69.44 82 PHE A O 1
ATOM 692 N N . TRP A 1 83 ? -11.987 18.157 12.404 1.00 65.88 83 TRP A N 1
ATOM 693 C CA . TRP A 1 83 ? -13.229 18.181 13.187 1.00 65.88 83 TRP A CA 1
ATOM 694 C C . TRP A 1 83 ? -13.070 18.825 14.567 1.00 65.88 83 TRP A C 1
ATOM 696 O O . TRP A 1 83 ? -14.006 19.432 15.069 1.00 65.88 83 TRP A O 1
ATOM 706 N N . GLU A 1 84 ? -11.870 18.830 15.146 1.00 58.72 84 GLU A N 1
ATOM 707 C CA . GLU A 1 84 ? -11.557 19.600 16.364 1.00 58.72 84 GLU A CA 1
ATOM 708 C C . GLU A 1 84 ? -11.335 21.105 16.084 1.00 58.72 84 GLU A C 1
ATOM 710 O O . GLU A 1 84 ? -10.599 21.803 16.781 1.00 58.72 84 GLU A O 1
ATOM 715 N N . ALA A 1 85 ? -12.008 21.636 15.063 1.00 56.75 85 ALA A N 1
ATOM 716 C CA . ALA A 1 85 ? -12.036 23.053 14.737 1.00 56.75 85 ALA A CA 1
ATOM 717 C C . ALA A 1 85 ? -13.075 23.775 15.604 1.00 56.75 85 ALA A C 1
ATOM 719 O O . ALA A 1 85 ? -14.140 24.097 15.098 1.00 56.75 85 ALA A O 1
ATOM 720 N N . ASP A 1 86 ? -12.782 23.995 16.893 1.00 54.91 86 ASP A N 1
ATOM 721 C CA . ASP A 1 86 ? -13.402 24.964 17.836 1.00 54.91 86 ASP A CA 1
ATOM 722 C C . ASP A 1 86 ? -14.954 25.095 17.897 1.00 54.91 86 ASP A C 1
ATOM 724 O O . ASP A 1 86 ? -15.473 25.915 18.658 1.00 54.91 86 ASP A O 1
ATOM 728 N N . SER A 1 87 ? -15.714 24.291 17.151 1.00 58.19 87 SER A N 1
ATOM 729 C CA . SER A 1 87 ? -17.140 24.482 16.857 1.00 58.19 87 SER A CA 1
ATOM 730 C C . SER A 1 87 ? -18.009 23.258 17.149 1.00 58.19 87 SER A C 1
ATOM 732 O O . SER A 1 87 ? -19.226 23.409 17.216 1.00 58.19 87 SER A O 1
ATOM 734 N N . ASP A 1 88 ? -17.418 22.102 17.474 1.00 51.81 88 ASP A N 1
ATOM 735 C CA . ASP A 1 88 ? -18.157 20.939 17.978 1.00 51.81 88 ASP A CA 1
ATOM 736 C C . ASP A 1 88 ? -18.576 21.146 19.452 1.00 51.81 88 ASP A C 1
ATOM 738 O O . ASP A 1 88 ? -17.867 20.847 20.416 1.00 51.81 88 ASP A O 1
ATOM 742 N N . GLU A 1 89 ? -19.735 21.786 19.611 1.00 56.50 89 GLU A N 1
ATOM 743 C CA . GLU A 1 89 ? -20.940 21.236 20.260 1.00 56.50 89 GLU A CA 1
ATOM 744 C C . GLU A 1 89 ? -20.800 20.418 21.562 1.00 56.50 89 GLU A C 1
ATOM 746 O O . GLU A 1 89 ? -21.616 19.548 21.867 1.00 56.50 89 GLU A O 1
ATOM 751 N N . LEU A 1 90 ? -19.846 20.729 22.437 1.00 59.75 90 LEU A N 1
ATOM 752 C CA . LEU A 1 90 ? -20.072 20.452 23.859 1.00 59.75 90 LEU A CA 1
ATOM 753 C C . LEU A 1 90 ? -21.295 21.283 24.292 1.00 59.75 90 LEU A C 1
ATOM 755 O O . LEU A 1 90 ? -21.342 22.467 23.952 1.00 59.75 90 LEU A O 1
ATOM 759 N N . PRO A 1 91 ? -22.242 20.752 25.096 1.00 62.81 91 PRO A N 1
ATOM 760 C CA . PRO A 1 91 ? -23.479 21.459 25.466 1.00 62.81 91 PRO A CA 1
ATOM 761 C C . PRO A 1 91 ? -23.240 22.812 26.160 1.00 62.81 91 PRO A C 1
ATOM 763 O O . PRO A 1 91 ? -24.179 23.581 26.348 1.00 62.81 91 PRO A O 1
ATOM 766 N N . TYR A 1 92 ? -21.983 23.116 26.512 1.00 56.97 92 TYR A N 1
ATOM 767 C CA . TYR A 1 92 ? -21.547 24.433 26.940 1.00 56.97 92 TYR A CA 1
ATOM 768 C C . TYR A 1 92 ? -20.237 24.867 26.274 1.00 56.97 92 TYR A C 1
ATOM 770 O O . TYR A 1 92 ? -19.194 24.228 26.471 1.00 56.97 92 TYR A O 1
ATOM 778 N N . SER A 1 93 ? -20.271 26.009 25.583 1.00 66.69 93 SER A N 1
ATOM 779 C CA . SER A 1 93 ? -19.085 26.658 25.011 1.00 66.69 93 SER A CA 1
ATOM 780 C C . SER A 1 93 ? -18.110 27.119 26.106 1.00 66.69 93 SER A C 1
ATOM 782 O O . SER A 1 93 ? -18.503 27.361 27.254 1.00 66.69 93 SER A O 1
ATOM 784 N N . ARG A 1 94 ? -16.818 27.284 25.776 1.00 67.38 94 ARG A N 1
ATOM 785 C CA . ARG A 1 94 ? -15.809 27.808 26.727 1.00 67.38 94 ARG A CA 1
ATOM 786 C C . ARG A 1 94 ? -16.254 29.140 27.354 1.00 67.38 94 ARG A C 1
ATOM 788 O O . ARG A 1 94 ? -16.083 29.338 28.557 1.00 67.38 94 ARG A O 1
ATOM 795 N N . ASN A 1 95 ? -16.925 29.988 26.573 1.00 70.06 95 ASN A N 1
ATOM 796 C CA . ASN A 1 95 ? -17.491 31.260 27.029 1.00 70.06 95 ASN A CA 1
ATOM 797 C C . ASN A 1 95 ? -18.642 31.074 28.031 1.00 70.06 95 ASN A C 1
ATOM 799 O O . ASN A 1 95 ? -18.716 31.800 29.023 1.00 70.06 95 ASN A O 1
ATOM 803 N N . GLN A 1 96 ? -19.509 30.076 27.834 1.00 72.75 96 GLN A N 1
ATOM 804 C CA . GLN A 1 96 ? -20.568 29.747 28.795 1.00 72.75 96 GLN A CA 1
ATOM 805 C C . GLN A 1 96 ? -19.994 29.221 30.116 1.00 72.75 96 GLN A C 1
ATOM 807 O O . GLN A 1 96 ? -20.446 29.639 31.182 1.00 72.75 96 GLN A O 1
ATOM 812 N N . ARG A 1 97 ? -18.940 28.390 30.078 1.00 75.44 97 ARG A N 1
ATOM 813 C CA . ARG A 1 97 ? -18.245 27.938 31.300 1.00 75.44 97 ARG A CA 1
ATOM 814 C C . ARG A 1 97 ? -17.590 29.101 32.049 1.00 75.44 97 ARG A C 1
ATOM 816 O O . ARG A 1 97 ? -17.707 29.173 33.271 1.00 75.44 97 ARG A O 1
ATOM 823 N N . ALA A 1 98 ? -16.953 30.032 31.336 1.00 73.88 98 ALA A N 1
ATOM 824 C CA . ALA A 1 98 ? -16.356 31.226 31.936 1.00 73.88 98 ALA A CA 1
ATOM 825 C C . ALA A 1 98 ? -17.409 32.130 32.603 1.00 73.88 98 ALA A C 1
ATOM 827 O O . ALA A 1 98 ? -17.207 32.568 33.736 1.00 73.88 98 ALA A O 1
ATOM 828 N N . MET A 1 99 ? -18.564 32.339 31.958 1.00 76.06 99 MET A N 1
ATOM 829 C CA . MET A 1 99 ? -19.684 33.080 32.551 1.00 76.06 99 MET A CA 1
ATOM 830 C C . MET A 1 99 ? -20.228 32.409 33.819 1.00 76.06 99 MET A C 1
ATOM 832 O O . MET A 1 99 ? -20.487 33.094 34.809 1.00 76.06 99 MET A O 1
ATOM 836 N N . VAL A 1 100 ? -20.379 31.079 33.830 1.00 76.75 100 VAL A N 1
ATOM 837 C CA . VAL A 1 100 ? -20.835 30.342 35.022 1.00 76.75 100 VAL A CA 1
ATOM 838 C C . VAL A 1 100 ? -19.812 30.443 36.157 1.00 76.75 100 VAL A C 1
ATOM 840 O O . VAL A 1 100 ? -20.212 30.697 37.289 1.00 76.75 100 VAL A O 1
ATOM 843 N N . TYR A 1 101 ? -18.507 30.343 35.875 1.00 73.50 101 TYR A N 1
ATOM 844 C CA . TYR A 1 101 ? -17.449 30.537 36.879 1.00 73.50 101 TYR A CA 1
ATOM 845 C C . TYR A 1 101 ? -17.407 31.960 37.446 1.00 73.50 101 TYR A C 1
ATOM 847 O O . TYR A 1 101 ? -17.200 32.142 38.645 1.00 73.50 101 TYR A O 1
ATOM 855 N N . GLN A 1 102 ? -17.603 32.975 36.602 1.00 71.94 102 GLN A N 1
ATOM 856 C CA . GLN A 1 102 ? -17.675 34.366 37.054 1.00 71.94 102 GLN A CA 1
ATOM 857 C C . GLN A 1 102 ? -18.884 34.596 37.967 1.00 71.94 102 GLN A C 1
ATOM 859 O O . GLN A 1 102 ? -18.752 35.255 38.999 1.00 71.94 102 GLN A O 1
ATOM 864 N N . ARG A 1 103 ? -20.045 34.019 37.623 1.00 72.88 103 ARG A N 1
ATOM 865 C CA . ARG A 1 103 ? -21.265 34.102 38.440 1.00 72.88 103 ARG A CA 1
ATOM 866 C C . ARG A 1 103 ? -21.152 33.308 39.743 1.00 72.88 103 ARG A C 1
ATOM 868 O O . ARG A 1 103 ? -21.546 33.819 40.787 1.00 72.88 103 ARG A O 1
ATOM 875 N N . SER A 1 104 ? -20.595 32.097 39.709 1.00 71.31 104 SER A N 1
ATOM 876 C CA . SER A 1 104 ? -20.490 31.225 40.888 1.00 71.31 104 SER A CA 1
ATOM 877 C C . SER A 1 104 ? -19.485 31.738 41.911 1.00 71.31 104 SER A C 1
ATOM 879 O O . SER A 1 104 ? -19.721 31.625 43.111 1.00 71.31 104 SER A O 1
ATOM 881 N N . LYS A 1 105 ? -18.390 32.361 41.461 1.00 69.00 105 LYS A N 1
ATOM 882 C CA . LYS A 1 105 ? -17.392 32.910 42.377 1.00 69.00 105 LYS A CA 1
ATOM 883 C C . LYS A 1 105 ? -17.847 34.177 43.109 1.00 69.00 105 LYS A C 1
ATOM 885 O O . LYS A 1 105 ? -17.133 34.568 44.024 1.00 69.00 105 LYS A O 1
ATOM 890 N N . GLN A 1 106 ? -18.973 34.817 42.746 1.00 59.56 106 GLN A N 1
ATOM 891 C CA . GLN A 1 106 ? -19.518 36.010 43.433 1.00 59.56 106 GLN A CA 1
ATOM 892 C C . GLN A 1 106 ? -18.436 37.058 43.803 1.00 59.56 106 GLN A C 1
ATOM 894 O O . GLN A 1 106 ? -18.565 37.797 44.778 1.00 59.56 106 GLN A O 1
ATOM 899 N N . ILE A 1 107 ? -17.341 37.147 43.026 1.00 57.75 107 ILE A N 1
ATOM 900 C CA . ILE A 1 107 ? -16.200 38.025 43.349 1.00 57.75 107 ILE A CA 1
ATOM 901 C C . ILE A 1 107 ? -16.640 39.490 43.281 1.00 57.75 107 ILE A C 1
ATOM 903 O O . ILE A 1 107 ? -16.127 40.329 44.022 1.00 57.75 107 ILE A O 1
ATOM 907 N N . LEU A 1 108 ? -17.636 39.787 42.440 1.00 57.66 108 LEU A N 1
ATOM 908 C CA . LEU A 1 108 ? -18.238 41.109 42.366 1.00 57.66 108 LEU A CA 1
ATOM 909 C C . LEU A 1 108 ? -18.983 41.460 43.667 1.00 57.66 108 LEU A C 1
ATOM 911 O O . LEU A 1 108 ? -18.777 42.549 44.192 1.00 57.66 108 LEU A O 1
ATOM 915 N N . ALA A 1 109 ? -19.763 40.539 44.245 1.00 57.34 109 ALA A N 1
ATOM 916 C CA . ALA A 1 109 ? -20.492 40.795 45.490 1.00 57.34 109 ALA A CA 1
ATOM 917 C C . ALA A 1 109 ? -19.553 40.922 46.700 1.00 57.34 109 ALA A C 1
ATOM 919 O O . ALA A 1 109 ? -19.701 41.850 47.493 1.00 57.34 109 ALA A O 1
ATOM 920 N N . ALA A 1 110 ? -18.533 40.062 46.811 1.00 61.06 110 ALA A N 1
ATOM 921 C CA . ALA A 1 110 ? -17.581 40.130 47.921 1.00 61.06 110 ALA A CA 1
ATOM 922 C C . ALA A 1 110 ? -16.768 41.439 47.911 1.00 61.06 110 ALA A C 1
ATOM 924 O O . ALA A 1 110 ? -16.593 42.069 48.955 1.00 61.06 110 ALA A O 1
ATOM 925 N N . ARG A 1 111 ? -16.319 41.898 46.731 1.00 64.06 111 ARG A N 1
ATOM 926 C CA . ARG A 1 111 ? -15.577 43.164 46.601 1.00 64.06 111 ARG A CA 1
ATOM 927 C C . ARG A 1 111 ? -16.462 44.383 46.886 1.00 64.06 111 ARG A C 1
ATOM 929 O O . ARG A 1 111 ? -16.003 45.309 47.551 1.00 64.06 111 ARG A O 1
ATOM 936 N N . LEU A 1 112 ? -17.719 44.374 46.433 1.00 66.38 112 LEU A N 1
ATOM 937 C CA . LEU A 1 112 ? -18.668 45.462 46.696 1.00 66.38 112 LEU A CA 1
ATOM 938 C C . LEU A 1 112 ? -18.994 45.591 48.189 1.00 66.38 112 LEU A C 1
ATOM 940 O O . LEU A 1 112 ? -19.030 46.707 48.698 1.00 66.38 112 LEU A O 1
ATOM 944 N N . LEU A 1 113 ? -19.157 44.479 48.910 1.00 72.62 113 LEU A N 1
ATOM 945 C CA . LEU A 1 113 ? -19.430 44.508 50.351 1.00 72.62 113 LEU A CA 1
ATOM 946 C C . LEU A 1 113 ? -18.252 45.051 51.165 1.00 72.62 113 LEU A C 1
ATOM 948 O O . LEU A 1 113 ? -18.460 45.832 52.093 1.00 72.62 113 LEU A O 1
ATOM 952 N N . VAL A 1 114 ? -17.017 44.693 50.799 1.00 73.00 114 VAL A N 1
ATOM 953 C CA . VAL A 1 114 ? -15.814 45.249 51.439 1.00 73.00 114 VAL A CA 1
ATOM 954 C C . VAL A 1 114 ? -15.729 46.756 51.198 1.00 73.00 114 VAL A C 1
ATOM 956 O O . VAL A 1 114 ? -15.530 47.515 52.146 1.00 73.00 114 VAL A O 1
ATOM 959 N N . GLN A 1 115 ? -15.965 47.205 49.964 1.00 74.00 115 GLN A N 1
ATOM 960 C CA . GLN A 1 115 ? -15.908 48.629 49.635 1.00 74.00 115 GLN A CA 1
ATOM 961 C C . GLN A 1 115 ? -17.016 49.436 50.322 1.00 74.00 115 GLN A C 1
ATOM 963 O O . GLN A 1 115 ? -16.780 50.550 50.788 1.00 74.00 115 GLN A O 1
ATOM 968 N N . MET A 1 116 ? -18.210 48.856 50.448 1.00 75.88 116 MET A N 1
ATOM 969 C CA . MET A 1 116 ? -19.333 49.466 51.156 1.00 75.88 116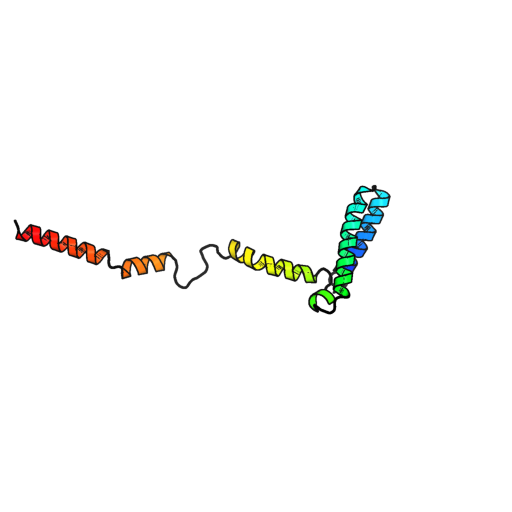 MET A CA 1
ATOM 970 C C . MET A 1 116 ? -19.047 49.591 52.657 1.00 75.88 116 MET A C 1
ATOM 972 O O . MET A 1 116 ? -19.266 50.657 53.226 1.00 75.88 116 MET A O 1
ATOM 976 N N . LYS A 1 117 ? -18.474 48.553 53.287 1.00 79.19 117 LYS A N 1
ATOM 977 C CA . LYS A 1 117 ? -18.047 48.604 54.695 1.00 79.19 117 LYS A CA 1
ATOM 978 C C . LYS A 1 117 ? -17.007 49.696 54.948 1.00 79.19 117 LYS A C 1
ATOM 980 O O . LYS A 1 117 ? -17.113 50.400 55.947 1.00 79.19 117 LYS A O 1
ATOM 985 N N . ILE A 1 118 ? -16.031 49.846 54.049 1.00 79.94 118 ILE A N 1
ATOM 986 C CA . ILE A 1 118 ? -14.991 50.883 54.143 1.00 79.94 118 ILE A CA 1
ATOM 987 C C . ILE A 1 118 ? -15.602 52.283 54.001 1.00 79.94 118 ILE A C 1
ATOM 989 O O . ILE A 1 118 ? -15.273 53.172 54.785 1.00 79.94 118 ILE A O 1
ATOM 993 N N . ASN A 1 119 ? -16.511 52.485 53.043 1.00 82.81 119 ASN A N 1
ATOM 994 C CA . ASN A 1 119 ? -17.179 53.777 52.861 1.00 82.81 119 ASN A CA 1
ATOM 995 C C . ASN A 1 119 ? -18.080 54.145 54.048 1.00 82.81 119 ASN A C 1
ATOM 997 O O . ASN A 1 119 ? -18.052 55.291 54.482 1.00 82.81 119 ASN A O 1
ATOM 1001 N N . ILE A 1 120 ? -18.829 53.192 54.611 1.00 80.25 120 ILE A N 1
ATOM 1002 C CA . ILE A 1 120 ? -19.657 53.428 55.806 1.00 80.25 120 ILE A CA 1
ATOM 1003 C C . ILE A 1 120 ? -18.784 53.803 57.009 1.00 80.25 120 ILE A C 1
ATOM 1005 O O . ILE A 1 120 ? -19.097 54.752 57.720 1.00 80.25 120 ILE A O 1
ATOM 1009 N N . TRP A 1 121 ? -17.658 53.113 57.214 1.00 75.94 121 TRP A N 1
ATOM 1010 C CA . TRP A 1 121 ? -16.716 53.462 58.282 1.00 75.94 121 TRP A CA 1
ATOM 1011 C C . TRP A 1 121 ? -16.134 54.867 58.120 1.00 75.94 121 TRP A C 1
ATOM 1013 O O . TRP A 1 121 ? -16.022 55.588 59.103 1.00 75.94 121 TRP A O 1
ATOM 1023 N N . LYS A 1 122 ? -15.813 55.288 56.890 1.00 74.19 122 LYS A N 1
ATOM 1024 C CA . LYS A 1 122 ? -15.355 56.660 56.620 1.00 74.19 122 LYS A CA 1
ATOM 1025 C C . LYS A 1 122 ? -16.410 57.726 56.928 1.00 74.19 122 LYS A C 1
ATOM 1027 O O . LYS A 1 122 ? -16.027 58.824 57.301 1.00 74.19 122 LYS A O 1
ATOM 1032 N N . ILE A 1 123 ? -17.697 57.416 56.762 1.00 79.75 123 ILE A N 1
ATOM 1033 C CA . ILE A 1 123 ? -18.805 58.333 57.076 1.00 79.75 123 ILE A CA 1
ATOM 1034 C C . ILE A 1 123 ? -19.060 58.404 58.588 1.00 79.75 123 ILE A C 1
ATOM 1036 O O . ILE A 1 123 ? -19.426 59.456 59.086 1.00 79.75 123 ILE A O 1
ATOM 1040 N N . LEU A 1 124 ? -18.887 57.297 59.316 1.00 76.50 124 LEU A N 1
ATOM 1041 C CA . LEU A 1 124 ? -19.116 57.242 60.767 1.00 76.50 124 LEU A CA 1
ATOM 1042 C C . LEU A 1 124 ? -17.924 57.735 61.604 1.00 76.50 124 LEU A C 1
ATOM 1044 O O . LEU A 1 124 ? -18.108 58.071 62.769 1.0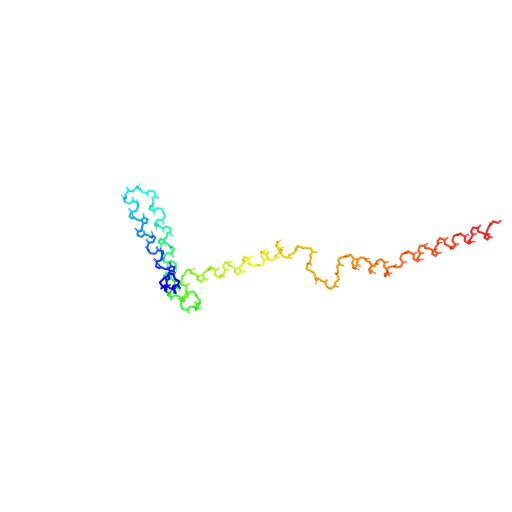0 76.50 124 LEU A O 1
ATOM 1048 N N . ALA A 1 125 ? -16.711 57.716 61.046 1.00 73.88 125 ALA A N 1
ATOM 1049 C CA . ALA A 1 125 ? -15.476 58.118 61.726 1.00 73.88 125 ALA A CA 1
ATOM 1050 C C . ALA A 1 125 ? -14.999 59.543 61.376 1.00 73.88 125 ALA A C 1
ATOM 1052 O O . ALA A 1 125 ? -13.906 59.924 61.799 1.00 73.88 125 ALA A O 1
ATOM 1053 N N . GLY A 1 126 ? -15.775 60.292 60.587 1.00 64.81 126 GLY A N 1
ATOM 1054 C CA . GLY A 1 126 ? -15.580 61.719 60.308 1.00 64.81 126 GLY A CA 1
ATOM 1055 C C . GLY A 1 126 ? -16.701 62.534 60.928 1.00 64.81 126 GLY A C 1
ATOM 1056 O O . GLY A 1 126 ? -16.403 63.657 61.381 1.00 64.81 126 GLY A O 1
#

Radius of gyration: 34.37 Å; chains: 1; bounding box: 42×80×86 Å

Secondary structure (DSSP, 8-state):
--STT-TTHHHHHHHHHHHHHHHHHHHH-GGGHHHHHHHHHHHHHHHHHHH-TT-HHHHHSTTHHHHHHHHHHHHHHHHHHHT-SS-S--SS-HHHHHHHHHHHTTHHHHHHHHHHHHHHHHHH--